Protein AF-E3GM44-F1 (afdb_monomer_lite)

Structure (mmCIF, N/CA/C/O backbone):
data_AF-E3GM44-F1
#
_entry.id   AF-E3GM44-F1
#
loop_
_atom_site.group_PDB
_atom_site.id
_atom_site.type_symbol
_atom_site.label_atom_id
_atom_site.label_alt_id
_atom_site.label_comp_id
_atom_site.label_asym_id
_atom_site.label_entity_id
_atom_site.label_seq_id
_atom_site.pdbx_PDB_ins_code
_atom_site.Cartn_x
_atom_site.Cartn_y
_atom_site.Cartn_z
_atom_site.occupancy
_atom_site.B_iso_or_equiv
_atom_site.auth_seq_id
_atom_site.auth_comp_id
_atom_site.auth_asym_id
_atom_site.auth_atom_id
_atom_site.pdbx_PDB_model_num
ATOM 1 N N . MET A 1 1 ? 0.328 10.122 -0.707 1.00 67.31 1 MET A N 1
ATOM 2 C CA . MET A 1 1 ? 0.231 8.820 -1.399 1.00 67.31 1 MET A CA 1
ATOM 3 C C . MET A 1 1 ? 1.241 7.913 -0.721 1.00 67.31 1 MET A C 1
ATOM 5 O O . MET A 1 1 ? 2.317 8.404 -0.423 1.00 67.31 1 MET A O 1
ATOM 9 N N . SER A 1 2 ? 0.871 6.690 -0.333 1.00 84.00 2 SER A N 1
ATOM 10 C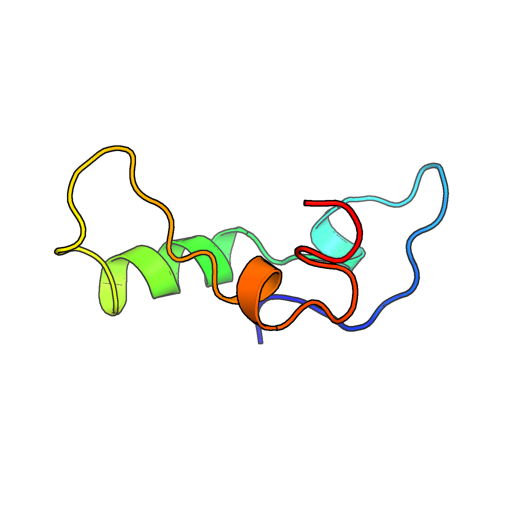 CA . SER A 1 2 ? 1.761 5.814 0.459 1.00 84.00 2 SER A CA 1
ATOM 11 C C . SER A 1 2 ? 2.245 4.595 -0.319 1.00 84.00 2 SER A C 1
ATOM 13 O O . SER A 1 2 ? 3.202 3.957 0.095 1.00 84.00 2 SER A O 1
ATOM 15 N N . ILE A 1 3 ? 1.590 4.271 -1.431 1.00 86.25 3 ILE A N 1
ATOM 16 C CA . ILE A 1 3 ? 1.989 3.219 -2.360 1.00 86.25 3 ILE A CA 1
ATOM 17 C C . ILE A 1 3 ? 2.130 3.848 -3.738 1.00 86.25 3 ILE A C 1
ATOM 19 O O . ILE A 1 3 ? 1.247 4.595 -4.160 1.00 86.25 3 ILE A O 1
ATOM 23 N N . GLU A 1 4 ? 3.225 3.535 -4.414 1.00 80.06 4 GLU A N 1
ATOM 24 C CA . GLU A 1 4 ? 3.517 4.026 -5.754 1.00 80.06 4 GLU A CA 1
ATOM 25 C C . GLU A 1 4 ? 3.274 2.908 -6.775 1.00 80.06 4 GLU A C 1
ATOM 27 O O . GLU A 1 4 ? 3.526 1.732 -6.509 1.00 80.06 4 GLU A O 1
ATOM 32 N N . GLY A 1 5 ? 2.782 3.259 -7.964 1.00 78.81 5 GLY A N 1
ATOM 33 C CA . GLY A 1 5 ? 2.528 2.322 -9.069 1.00 78.81 5 GLY A CA 1
ATOM 34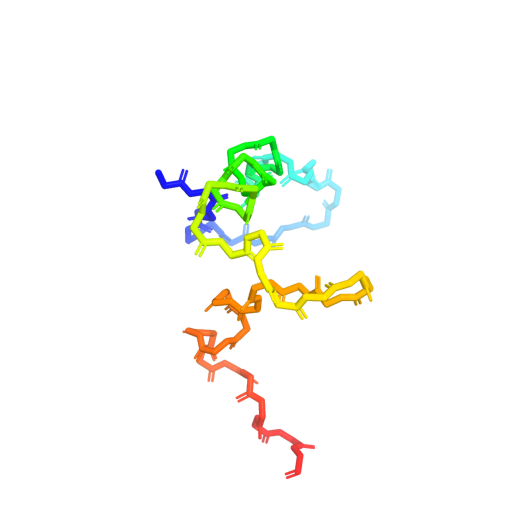 C C . GLY A 1 5 ? 3.797 1.856 -9.793 1.00 78.81 5 GLY A C 1
ATOM 35 O O . GLY A 1 5 ? 3.776 1.665 -11.007 1.00 78.81 5 GLY A O 1
ATOM 36 N N . THR A 1 6 ? 4.908 1.741 -9.071 1.00 87.06 6 THR A N 1
ATOM 37 C CA . THR A 1 6 ? 6.229 1.421 -9.615 1.00 87.06 6 THR A CA 1
ATOM 38 C C . THR A 1 6 ? 6.349 -0.080 -9.871 1.00 87.06 6 THR A C 1
ATOM 40 O O . THR A 1 6 ? 5.918 -0.902 -9.061 1.00 87.06 6 THR A O 1
ATOM 43 N N . LEU A 1 7 ? 6.957 -0.455 -11.000 1.00 89.19 7 LEU A N 1
ATOM 44 C CA . LEU A 1 7 ? 7.267 -1.852 -11.289 1.00 89.19 7 LEU A CA 1
ATOM 45 C C . LEU A 1 7 ? 8.375 -2.334 -10.346 1.00 89.19 7 LEU A C 1
ATOM 47 O O . LEU A 1 7 ? 9.443 -1.733 -10.282 1.00 89.19 7 LEU A O 1
ATOM 51 N N . TRP A 1 8 ? 8.122 -3.420 -9.619 1.00 91.50 8 TRP A N 1
ATOM 52 C CA . TRP A 1 8 ? 9.136 -4.038 -8.769 1.00 91.50 8 TRP A CA 1
ATOM 53 C C . TRP A 1 8 ? 10.198 -4.764 -9.601 1.00 91.50 8 TRP A C 1
ATOM 55 O O . TRP A 1 8 ? 9.865 -5.479 -10.547 1.00 91.50 8 TRP A O 1
ATOM 65 N N . GLU A 1 9 ? 11.456 -4.662 -9.170 1.00 95.00 9 GLU A N 1
ATOM 66 C CA . GLU A 1 9 ? 12.588 -5.401 -9.734 1.00 95.00 9 GLU A CA 1
ATOM 67 C C . GLU A 1 9 ? 13.414 -6.088 -8.628 1.00 95.00 9 GLU A C 1
ATOM 69 O O . GLU A 1 9 ? 13.484 -5.584 -7.498 1.00 95.00 9 GLU A O 1
ATOM 74 N N . PRO A 1 10 ? 14.080 -7.225 -8.914 1.00 96.69 10 PRO A N 1
ATOM 75 C CA . PRO A 1 10 ? 14.941 -7.893 -7.941 1.00 96.69 10 PRO A CA 1
ATOM 76 C C . PRO A 1 10 ? 16.054 -6.981 -7.411 1.00 96.69 10 PRO A C 1
ATOM 78 O O . PRO A 1 10 ? 16.799 -6.377 -8.175 1.00 96.69 10 PRO A O 1
ATOM 81 N N . GLY A 1 11 ? 16.190 -6.915 -6.085 1.00 95.50 11 GLY A N 1
ATOM 82 C CA . GLY A 1 11 ? 17.180 -6.063 -5.416 1.00 95.50 11 GLY A CA 1
ATOM 83 C C . GLY A 1 11 ? 16.736 -4.612 -5.202 1.00 95.50 11 GLY A C 1
ATOM 84 O O . GLY A 1 11 ? 17.450 -3.867 -4.532 1.00 95.50 11 GLY A O 1
ATOM 85 N N . MET A 1 12 ? 15.559 -4.217 -5.702 1.00 95.06 12 MET A N 1
ATOM 86 C CA . MET A 1 12 ? 14.972 -2.909 -5.417 1.00 95.06 12 MET A CA 1
ATOM 87 C C . MET A 1 12 ? 14.644 -2.776 -3.926 1.00 95.06 12 MET A C 1
ATOM 89 O O . MET A 1 12 ? 14.094 -3.687 -3.300 1.00 95.06 12 MET A O 1
ATOM 93 N N . GLU A 1 13 ? 14.969 -1.619 -3.355 1.00 94.94 13 GLU A N 1
ATOM 94 C CA . GLU A 1 13 ? 14.640 -1.314 -1.968 1.00 94.94 13 GLU A CA 1
ATOM 95 C C . GLU A 1 13 ? 13.134 -1.029 -1.824 1.00 94.94 13 GLU A 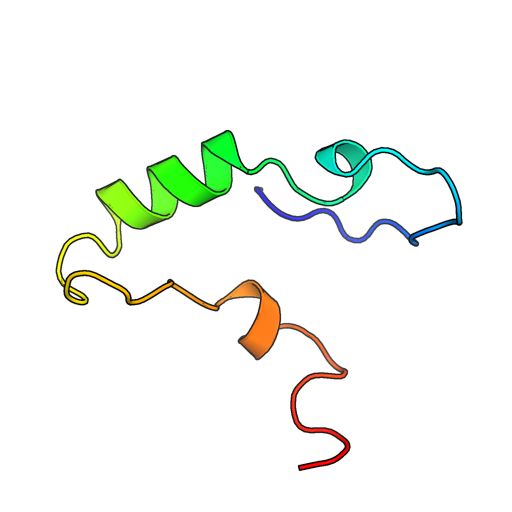C 1
ATOM 97 O O . GLU A 1 13 ? 12.473 -0.511 -2.724 1.00 94.94 13 GLU A O 1
ATOM 102 N N . ARG A 1 14 ? 12.550 -1.422 -0.691 1.00 90.81 14 ARG A N 1
ATOM 103 C CA . ARG A 1 14 ? 11.095 -1.409 -0.512 1.00 90.81 14 ARG A CA 1
ATOM 104 C C . ARG A 1 14 ? 10.512 0.005 -0.538 1.00 90.81 14 ARG A C 1
ATOM 106 O O . ARG A 1 14 ? 9.369 0.160 -0.967 1.00 90.81 14 ARG A O 1
ATOM 113 N N . SER A 1 15 ? 11.251 1.017 -0.082 1.00 92.81 15 SER A N 1
ATOM 114 C CA . SER A 1 15 ? 10.745 2.392 -0.044 1.00 92.81 15 SER A CA 1
ATOM 115 C C . SER A 1 15 ? 10.456 2.972 -1.431 1.00 92.81 15 SER A C 1
ATOM 117 O O . SER A 1 15 ? 9.616 3.859 -1.534 1.00 92.81 15 SER A O 1
ATOM 119 N N . TYR A 1 16 ? 11.020 2.401 -2.505 1.00 92.38 16 TYR A N 1
ATOM 120 C CA . TYR A 1 16 ? 10.645 2.743 -3.886 1.00 92.38 16 TYR A CA 1
ATOM 121 C C . TYR A 1 16 ? 9.216 2.317 -4.265 1.00 92.38 16 TYR A C 1
ATOM 123 O O . TYR A 1 16 ? 8.661 2.821 -5.241 1.00 92.38 16 TYR A O 1
ATOM 131 N N . LEU A 1 17 ? 8.622 1.386 -3.514 1.00 90.38 17 LEU A N 1
ATOM 132 C CA . LEU A 1 17 ? 7.256 0.903 -3.727 1.00 90.38 17 LEU A CA 1
ATOM 133 C C . LEU A 1 17 ? 6.270 1.429 -2.681 1.00 90.38 17 LEU A C 1
ATOM 135 O O . LEU A 1 17 ? 5.095 1.642 -2.983 1.00 90.38 17 LEU A O 1
ATOM 139 N N . LEU A 1 18 ? 6.719 1.555 -1.429 1.00 91.62 18 LEU A N 1
ATOM 140 C CA . LEU A 1 18 ? 5.853 1.784 -0.276 1.00 91.62 18 LEU A CA 1
ATOM 141 C C . LEU A 1 18 ? 6.545 2.647 0.780 1.00 91.62 18 LEU A C 1
ATOM 143 O O . LEU A 1 18 ? 7.465 2.191 1.468 1.00 91.62 18 LEU A O 1
ATOM 147 N N . ASP A 1 19 ? 5.995 3.836 1.010 1.00 94.12 19 ASP A N 1
ATOM 148 C CA . ASP A 1 19 ? 6.268 4.610 2.216 1.00 94.12 19 ASP A CA 1
ATOM 149 C C . ASP A 1 19 ? 5.467 4.023 3.386 1.00 94.12 19 ASP A C 1
ATOM 151 O O . ASP A 1 19 ? 4.279 4.297 3.598 1.00 94.12 19 ASP A O 1
ATOM 155 N N . ALA A 1 20 ? 6.135 3.181 4.171 1.00 93.06 20 ALA A N 1
ATOM 156 C CA . ALA A 1 20 ? 5.505 2.544 5.317 1.00 93.06 20 ALA A CA 1
ATOM 157 C C . ALA A 1 20 ? 5.238 3.479 6.488 1.00 93.06 20 ALA A C 1
ATOM 159 O O . ALA A 1 20 ? 4.353 3.171 7.286 1.00 93.06 20 ALA A O 1
ATOM 160 N N . HIS A 1 21 ? 5.978 4.582 6.609 1.00 94.88 21 HIS A N 1
ATOM 161 C CA . HIS A 1 21 ? 5.717 5.531 7.679 1.00 94.88 21 HIS A CA 1
ATOM 162 C C . HIS A 1 21 ? 4.379 6.220 7.423 1.00 94.88 21 HIS A C 1
ATOM 164 O O . HIS A 1 21 ? 3.482 6.128 8.260 1.00 94.88 21 HIS A O 1
ATOM 170 N N . SER A 1 22 ? 4.198 6.770 6.220 1.00 94.62 22 SER A N 1
ATOM 171 C CA . SER A 1 22 ? 2.928 7.381 5.819 1.00 94.62 22 SER A CA 1
ATOM 172 C C . SER A 1 22 ? 1.761 6.386 5.860 1.00 94.62 22 SER A C 1
ATOM 174 O O . SER A 1 22 ? 0.667 6.738 6.298 1.00 94.62 22 SER A O 1
ATOM 176 N N . CYS A 1 23 ? 1.982 5.125 5.463 1.00 93.50 23 CYS A N 1
ATOM 177 C CA . CYS A 1 23 ? 0.968 4.070 5.579 1.00 93.50 23 CYS A CA 1
ATOM 178 C C . CYS A 1 23 ? 0.540 3.838 7.043 1.00 93.50 23 CYS A C 1
ATOM 180 O O . CYS A 1 23 ? -0.652 3.770 7.347 1.00 93.50 23 CYS A O 1
ATOM 182 N N . SER A 1 24 ? 1.511 3.756 7.957 1.00 92.69 24 SER A N 1
ATOM 183 C CA . SER A 1 24 ? 1.262 3.536 9.384 1.00 92.69 24 SER A CA 1
ATOM 184 C C . SER A 1 24 ? 0.571 4.726 10.053 1.00 92.69 24 SER A C 1
ATOM 186 O O . SER A 1 24 ? -0.344 4.519 10.851 1.00 92.69 24 SER A O 1
ATOM 188 N N . GLU A 1 25 ? 0.972 5.961 9.742 1.00 94.75 25 GLU A N 1
ATOM 189 C CA . GLU A 1 25 ? 0.308 7.150 10.295 1.00 94.75 25 GLU A CA 1
ATOM 190 C C . GLU A 1 25 ? -1.148 7.222 9.833 1.00 94.75 25 GLU A C 1
ATOM 192 O O . GLU A 1 25 ? -2.044 7.393 10.657 1.00 94.75 25 GLU A O 1
ATOM 197 N N . TYR A 1 26 ? -1.423 6.936 8.559 1.00 93.94 26 TYR A N 1
ATOM 198 C CA . TYR A 1 26 ? -2.800 6.882 8.077 1.00 93.94 26 TYR A CA 1
ATOM 199 C C . TYR A 1 26 ? -3.630 5.789 8.772 1.00 93.94 26 TYR A C 1
ATOM 201 O O . TYR A 1 26 ? -4.793 6.013 9.110 1.00 93.94 26 TYR A O 1
ATOM 209 N N . MET A 1 27 ? -3.049 4.615 9.052 1.00 92.81 27 MET A N 1
ATOM 210 C CA . MET A 1 27 ? -3.726 3.584 9.848 1.00 92.81 27 MET A CA 1
ATOM 211 C C . MET A 1 27 ? -4.074 4.078 11.253 1.00 92.81 27 MET A C 1
ATOM 213 O O . MET A 1 27 ? -5.180 3.836 11.736 1.00 92.81 27 MET A O 1
ATOM 217 N N . LYS A 1 28 ? -3.146 4.774 11.908 1.00 91.81 28 LYS A N 1
ATOM 218 C CA . LYS A 1 28 ? -3.346 5.330 13.246 1.00 91.81 28 LYS A CA 1
ATOM 219 C C . LYS A 1 28 ? -4.407 6.429 13.255 1.00 91.81 28 LYS A C 1
ATOM 221 O O . LYS A 1 28 ? -5.206 6.488 14.178 1.00 91.81 28 LYS A O 1
ATOM 226 N N . GLU A 1 29 ? -4.463 7.273 12.236 1.00 93.88 29 GLU A N 1
ATOM 227 C CA . GLU A 1 29 ? -5.448 8.354 12.168 1.00 93.88 29 GLU A CA 1
ATOM 228 C C . GLU A 1 29 ? -6.836 7.837 11.775 1.00 93.88 29 GLU A C 1
ATOM 230 O O . GLU A 1 29 ? -7.819 8.060 12.488 1.00 93.88 29 GLU A O 1
ATOM 235 N N . ALA A 1 30 ? -6.920 7.101 10.666 1.00 94.31 30 ALA A N 1
ATOM 236 C CA . ALA A 1 30 ? -8.185 6.738 10.035 1.00 94.31 30 ALA A CA 1
ATOM 237 C C . ALA A 1 30 ? -8.740 5.378 10.480 1.00 94.31 30 ALA A C 1
ATOM 239 O O . ALA A 1 30 ? -9.947 5.171 10.400 1.00 94.31 30 ALA A O 1
ATOM 240 N N . TYR A 1 31 ? -7.900 4.460 10.968 1.00 92.62 31 TYR A N 1
ATOM 241 C CA . TYR A 1 31 ? -8.289 3.071 11.258 1.00 92.62 31 TYR A CA 1
ATOM 242 C C . TYR A 1 31 ? -7.919 2.600 12.670 1.00 92.62 31 TYR A C 1
ATOM 244 O O . TYR A 1 31 ? -8.029 1.420 12.964 1.00 92.62 31 TYR A O 1
ATOM 252 N N . GLN A 1 32 ? -7.552 3.482 13.599 1.00 90.81 32 GLN A N 1
ATOM 253 C CA . GLN A 1 32 ? -7.233 3.136 15.001 1.00 90.81 32 GLN A CA 1
ATOM 254 C C . GLN A 1 32 ? -8.265 2.257 15.735 1.00 90.81 32 GLN A C 1
ATOM 256 O O . GLN A 1 32 ? -7.937 1.614 16.730 1.00 90.81 32 GLN A O 1
ATOM 261 N N . HIS A 1 33 ? -9.510 2.216 15.263 1.00 93.50 33 HIS A N 1
ATOM 262 C CA . HIS A 1 33 ? -10.623 1.498 15.879 1.00 93.50 33 HIS A CA 1
ATOM 263 C C . HIS A 1 33 ? -10.808 0.052 15.379 1.00 93.50 33 HIS A C 1
ATOM 265 O O . HIS A 1 33 ? -11.638 -0.665 15.932 1.00 93.50 33 HIS A O 1
ATOM 271 N N . ILE A 1 34 ? -10.043 -0.421 14.385 1.00 90.06 34 ILE A N 1
ATOM 272 C CA . ILE A 1 34 ? -10.225 -1.764 13.784 1.00 90.06 34 ILE A CA 1
ATOM 273 C C . ILE A 1 34 ? -9.692 -2.934 14.641 1.00 90.06 34 ILE A C 1
ATOM 275 O O . ILE A 1 34 ? -9.684 -4.086 14.201 1.00 90.06 34 ILE A O 1
ATOM 279 N N . GLY A 1 35 ? -9.250 -2.649 15.868 1.00 86.62 35 GLY A N 1
ATOM 280 C CA . GLY A 1 35 ? -8.714 -3.634 16.806 1.00 86.62 35 GLY A CA 1
ATOM 281 C C . GLY A 1 35 ? -7.225 -3.940 16.60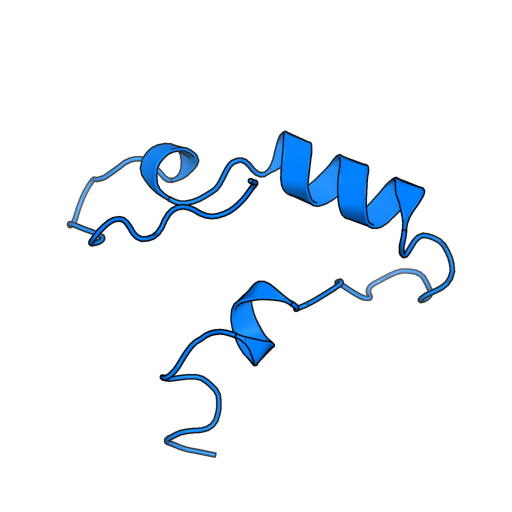5 1.00 86.62 35 GLY A C 1
ATOM 282 O O . GLY A 1 35 ? -6.643 -3.720 15.543 1.00 86.62 35 GLY A O 1
ATOM 283 N N . ARG A 1 36 ? -6.578 -4.443 17.665 1.00 83.50 36 ARG A N 1
ATOM 284 C CA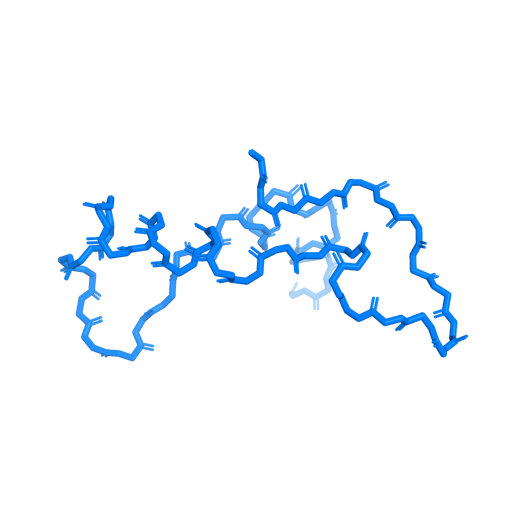 . ARG A 1 36 ? -5.160 -4.834 17.625 1.00 83.50 36 ARG A CA 1
ATOM 285 C C . ARG A 1 36 ? -4.971 -6.066 16.741 1.00 83.50 36 ARG A C 1
ATOM 287 O O . ARG A 1 36 ? -5.711 -7.032 16.874 1.00 83.50 36 ARG A O 1
ATOM 294 N N . GLY A 1 37 ? -3.938 -6.041 15.901 1.00 84.50 37 GLY A N 1
ATOM 295 C CA . GLY A 1 37 ? -3.606 -7.139 14.985 1.00 84.50 37 GLY A CA 1
ATOM 296 C C . GLY A 1 37 ? -4.271 -7.042 13.609 1.00 84.50 37 GLY A C 1
ATOM 297 O O . GLY A 1 37 ? -3.945 -7.835 12.731 1.00 84.50 37 GLY A O 1
ATOM 298 N N . SER A 1 38 ? -5.142 -6.056 13.396 1.00 89.94 38 SER A N 1
ATOM 299 C CA . SER A 1 38 ? -5.757 -5.767 12.100 1.00 89.94 38 SER A CA 1
ATOM 300 C C . SER A 1 38 ? -4.938 -4.736 11.309 1.00 89.94 38 SER A C 1
ATOM 302 O O . SER A 1 38 ? -4.304 -3.850 11.887 1.00 89.94 38 SER A O 1
ATOM 304 N N . VAL A 1 39 ? -4.978 -4.822 9.977 1.00 89.81 39 VAL A N 1
ATOM 305 C CA . VAL A 1 39 ? -4.360 -3.858 9.044 1.00 89.81 39 VAL A CA 1
ATOM 306 C C . VAL A 1 39 ? -5.419 -3.235 8.134 1.00 89.81 39 VAL A C 1
ATOM 308 O O . VAL A 1 39 ? -6.474 -3.832 7.939 1.00 89.81 39 VAL A O 1
ATOM 311 N N . CYS A 1 40 ? -5.157 -2.055 7.555 1.00 92.31 40 CYS A N 1
ATOM 312 C CA . CYS A 1 40 ? -6.148 -1.388 6.696 1.00 92.31 40 CYS A CA 1
ATOM 313 C C . CYS A 1 40 ? -6.409 -2.134 5.375 1.00 92.31 40 CYS A C 1
ATOM 315 O O . CYS A 1 40 ? -7.532 -2.137 4.887 1.00 92.31 40 CYS A O 1
ATOM 317 N N . GLY A 1 41 ? -5.386 -2.757 4.776 1.00 90.56 41 GLY A N 1
ATOM 318 C CA . GLY A 1 41 ? -5.529 -3.615 3.593 1.00 90.56 41 GLY A CA 1
ATOM 319 C C . GLY A 1 41 ? -5.958 -2.921 2.291 1.00 90.56 41 GLY A C 1
ATOM 320 O O . GLY A 1 41 ? -6.176 -3.607 1.296 1.00 90.56 41 GLY A O 1
ATOM 321 N N . LEU A 1 42 ? -6.048 -1.586 2.245 1.00 91.19 42 LEU A N 1
ATOM 322 C CA . LEU A 1 42 ? -6.527 -0.844 1.065 1.00 91.19 42 LEU A CA 1
ATOM 323 C C . LEU A 1 42 ? -5.711 -1.127 -0.205 1.00 91.19 42 LEU A C 1
ATOM 325 O O . LEU A 1 42 ? -6.274 -1.208 -1.298 1.00 91.19 42 LEU A O 1
ATOM 329 N N . CYS A 1 43 ? -4.396 -1.315 -0.064 1.00 89.56 43 CYS A N 1
ATOM 330 C CA . CYS A 1 43 ? -3.520 -1.708 -1.167 1.00 89.56 43 CYS A CA 1
ATOM 331 C C . CYS A 1 43 ? -3.893 -3.079 -1.748 1.00 89.56 43 CYS A C 1
ATOM 333 O O . CYS A 1 43 ? -3.859 -3.249 -2.962 1.00 89.56 43 CYS A O 1
ATOM 335 N N . MET A 1 44 ? -4.304 -4.031 -0.905 1.00 89.75 44 MET A N 1
ATOM 336 C CA . MET A 1 44 ? -4.741 -5.355 -1.343 1.00 89.75 44 MET A CA 1
ATOM 337 C C . MET A 1 44 ? -6.073 -5.254 -2.080 1.00 89.75 44 MET A C 1
ATOM 339 O O . MET A 1 44 ? -6.173 -5.741 -3.196 1.00 89.75 44 MET A O 1
ATOM 343 N N . VAL A 1 45 ? -7.058 -4.537 -1.529 1.00 89.25 45 VAL A N 1
ATOM 344 C CA . VAL A 1 45 ? -8.366 -4.337 -2.186 1.00 89.25 45 VAL A CA 1
ATOM 345 C C . VAL A 1 45 ? -8.227 -3.648 -3.547 1.00 89.25 45 VAL A C 1
ATOM 347 O O . VAL A 1 45 ? -8.935 -3.991 -4.488 1.00 89.25 45 VAL A O 1
ATOM 350 N N . SER A 1 46 ? -7.303 -2.692 -3.665 1.00 87.00 46 SER A N 1
ATOM 351 C CA . SER A 1 46 ? -7.080 -1.940 -4.907 1.00 87.00 46 SER A CA 1
ATOM 352 C C . SER A 1 46 ? -6.221 -2.696 -5.926 1.00 87.00 46 SER A C 1
ATOM 354 O O . SER A 1 46 ? -6.179 -2.321 -7.097 1.00 87.00 46 SER A O 1
ATOM 356 N N . CYS A 1 47 ? -5.496 -3.733 -5.500 1.00 86.69 47 CYS A N 1
ATOM 357 C CA . CYS A 1 47 ? -4.596 -4.466 -6.374 1.00 86.69 47 CYS A CA 1
ATOM 358 C C . CYS A 1 47 ? -5.409 -5.284 -7.388 1.00 86.69 47 CYS A C 1
ATOM 360 O O . CYS A 1 47 ? -6.165 -6.173 -6.989 1.00 86.69 47 CYS A O 1
ATOM 362 N N . PRO A 1 48 ? -5.206 -5.093 -8.706 1.00 87.19 48 PRO A N 1
ATOM 363 C CA . PRO A 1 48 ? -5.955 -5.824 -9.720 1.00 87.19 48 PRO A CA 1
ATOM 364 C C . PRO A 1 48 ? -5.658 -7.324 -9.700 1.00 87.19 48 PRO A C 1
ATOM 366 O O . PRO A 1 48 ? -6.334 -8.069 -10.395 1.00 87.19 48 PRO A O 1
ATOM 369 N N . HIS A 1 49 ? -4.643 -7.788 -8.969 1.00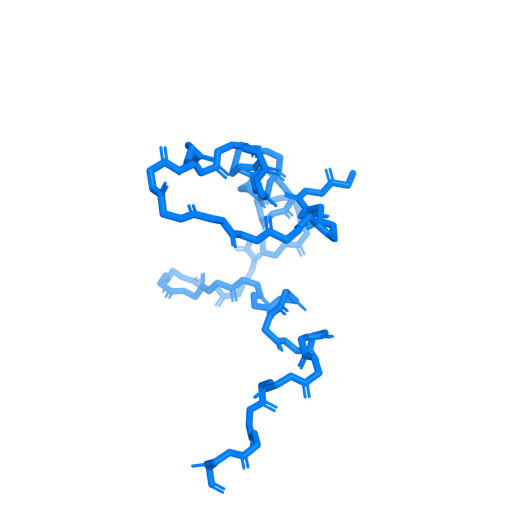 86.69 49 HIS A N 1
ATOM 370 C CA . HIS A 1 49 ? -4.313 -9.205 -8.829 1.00 86.69 49 HIS A CA 1
ATOM 371 C C . HIS A 1 49 ? -4.819 -9.834 -7.528 1.00 86.69 49 HIS A C 1
ATOM 373 O O . HIS A 1 49 ? -4.727 -11.052 -7.371 1.00 86.69 49 HIS A O 1
ATOM 379 N N . PHE A 1 50 ? -5.368 -9.043 -6.607 1.00 87.69 50 PHE A N 1
ATOM 380 C CA . PHE A 1 50 ? -5.885 -9.569 -5.353 1.00 87.69 50 PHE A CA 1
ATOM 381 C C . PHE A 1 50 ? -7.119 -10.447 -5.591 1.00 87.69 50 PHE A C 1
ATOM 383 O O . PHE A 1 50 ? -8.024 -10.077 -6.332 1.00 87.69 50 PHE A O 1
ATOM 390 N N . GLY A 1 51 ? -7.125 -11.645 -5.000 1.00 78.69 51 GLY A N 1
ATOM 391 C CA . GLY A 1 51 ? -8.222 -12.608 -5.132 1.00 78.69 51 GLY A CA 1
ATOM 392 C C . GLY A 1 51 ? -8.328 -13.318 -6.485 1.00 78.69 51 GLY A C 1
ATOM 393 O O . GLY A 1 51 ? -9.229 -14.126 -6.659 1.00 78.69 51 GLY A O 1
ATOM 394 N N . LYS A 1 52 ? -7.408 -13.087 -7.434 1.00 73.69 52 LYS A N 1
ATOM 395 C CA . LYS A 1 52 ? -7.466 -13.731 -8.762 1.00 73.69 52 LYS A CA 1
ATOM 396 C C . LYS A 1 52 ? -7.250 -15.252 -8.755 1.00 73.69 52 LYS A C 1
ATOM 398 O O . LYS A 1 52 ? -7.520 -15.880 -9.769 1.00 73.69 52 LYS A O 1
ATOM 403 N N . ASN A 1 53 ? -6.789 -15.822 -7.640 1.00 61.69 53 ASN A N 1
ATOM 404 C CA . ASN A 1 53 ? -6.569 -17.263 -7.454 1.00 61.69 53 ASN A CA 1
ATOM 405 C C . ASN A 1 53 ? -7.139 -17.777 -6.112 1.00 61.69 53 ASN A C 1
ATOM 407 O O . ASN A 1 53 ? -6.608 -18.744 -5.566 1.00 61.69 53 ASN A O 1
ATOM 411 N N . LEU A 1 54 ? -8.132 -17.081 -5.542 1.00 57.12 54 LEU A N 1
ATOM 412 C CA . LEU A 1 54 ? -8.904 -17.582 -4.397 1.00 57.12 54 LEU A CA 1
ATOM 413 C C . LEU A 1 54 ? -10.076 -18.443 -4.874 1.00 57.12 54 LEU A C 1
ATOM 415 O O . LEU A 1 54 ? -10.612 -18.141 -5.964 1.00 57.12 54 LEU A O 1
#

Sequence (54 aa):
MSIEGTLWEPGMERSYLLDAHSCSEYMKEAYQHIGRGSVCGLCMVSCPHFGKNL

Radius of gyration: 12.92 Å; chains: 1; bounding box: 28×26×29 Å

Organism: NCBI:txid53442

pLDDT: mean 88.41, std 7.98, range [57.12, 96.69]

Foldseek 3Di:
DFADPDDDDPPDDCSVGGNVVVLVVCCVVPPVPVDPPDHPCVCLVPDPCRPVPD

Secondary structure (DSSP, 8-state):
--B--PPP-TT--GGGTB-HHHHHHHHHHHSTTS-TT----HHHHH-TTTTTT-